Protein AF-A0A945UED1-F1 (afdb_monomer_lite)

Secondary structure (DSSP, 8-state):
-------GGGTTTTHHHHHHHHHHHHHHHHHHHHHHHHHHHHT--TTSPPP-SS-HHHHHHHHHHHHHHHHHHHHHHHHHTPPP-------------------------------

Sequence (115 aa):
MSDQDVDFSSIRGDWFFHMNYLINAVEQTQKLQNKLWRQVKAARDEKGAVPVAEDHLMEEFIEAVRMTHSFMDDLIMMREQRPAKASKKKASKKKASKKKASKKKASKKTAAKKK

Foldseek 3Di:
DDPPPPPCCVVPPDLVVVVVVLVVLLVVLVVVLVVLVVVQQVCADPVSDGDDDDDPSVVSNVVSVVVSVVSVVVVVVSVVVDDDPPDCPDPPDDDDDDDDDDDDDDDDDDDDDDD

Radius of gyration: 32.92 Å; chains: 1; bounding box: 70×67×81 Å

pLDDT: mean 71.83, std 23.8, range [31.28, 97.31]

Structure (mmCIF, N/CA/C/O backbone):
data_AF-A0A945UED1-F1
#
_entry.id   AF-A0A945UED1-F1
#
loop_
_atom_site.group_PDB
_atom_site.id
_atom_site.type_symbol
_atom_site.label_atom_id
_atom_site.label_alt_id
_atom_site.label_comp_id
_atom_site.label_asym_id
_atom_site.label_entity_id
_atom_site.label_seq_id
_atom_site.pdbx_PDB_ins_code
_atom_site.Cartn_x
_atom_site.Cartn_y
_atom_site.Cartn_z
_atom_site.occupancy
_atom_site.B_iso_or_equiv
_atom_site.auth_seq_id
_atom_site.auth_comp_id
_atom_site.auth_asym_id
_atom_site.auth_atom_id
_atom_site.pdbx_PDB_model_num
ATOM 1 N N . MET A 1 1 ? -2.681 -13.413 -41.754 1.00 36.03 1 MET A N 1
ATOM 2 C CA . MET A 1 1 ? -2.247 -12.118 -41.200 1.00 36.03 1 MET A CA 1
ATOM 3 C C . MET A 1 1 ? -0.846 -12.339 -40.677 1.00 36.03 1 MET A C 1
ATOM 5 O O . MET A 1 1 ? -0.661 -13.296 -39.944 1.00 36.03 1 MET A O 1
ATOM 9 N N . SER A 1 2 ? 0.146 -11.606 -41.177 1.00 46.50 2 SER A N 1
ATOM 10 C CA . SER A 1 2 ? 1.529 -11.740 -40.714 1.00 46.50 2 SER A CA 1
ATOM 11 C C . SER A 1 2 ? 1.610 -11.304 -39.255 1.00 46.50 2 SER A C 1
ATOM 13 O O . SER A 1 2 ? 1.165 -10.194 -38.960 1.00 46.50 2 SER A O 1
ATOM 15 N N . ASP A 1 3 ? 2.178 -12.153 -38.397 1.00 49.62 3 ASP A N 1
ATOM 16 C CA . ASP A 1 3 ? 2.622 -11.817 -37.041 1.00 49.62 3 ASP A CA 1
ATOM 17 C C . ASP A 1 3 ? 3.657 -10.691 -37.125 1.00 49.62 3 ASP A C 1
ATOM 19 O O . ASP A 1 3 ? 4.867 -10.905 -37.188 1.00 49.62 3 ASP A O 1
ATOM 23 N N . GLN A 1 4 ? 3.175 -9.457 -37.232 1.00 52.12 4 GLN A N 1
ATOM 24 C CA . GLN A 1 4 ? 3.990 -8.294 -36.958 1.00 52.12 4 GLN A CA 1
ATOM 25 C C . GLN A 1 4 ? 4.228 -8.328 -35.456 1.00 52.12 4 GLN A C 1
ATOM 27 O O . GLN A 1 4 ? 3.297 -8.103 -34.687 1.00 52.12 4 GLN A O 1
ATOM 32 N N . ASP A 1 5 ? 5.458 -8.640 -35.051 1.00 55.31 5 ASP A N 1
ATOM 33 C CA . ASP A 1 5 ? 5.948 -8.355 -33.707 1.00 55.31 5 ASP A CA 1
ATOM 34 C C . ASP A 1 5 ? 5.743 -6.856 -33.460 1.00 55.31 5 ASP A C 1
ATOM 36 O O . ASP A 1 5 ? 6.531 -6.007 -33.886 1.00 55.31 5 ASP A O 1
ATOM 40 N N . VAL A 1 6 ? 4.605 -6.518 -32.854 1.00 53.81 6 VAL A N 1
ATOM 41 C CA . VAL A 1 6 ? 4.264 -5.150 -32.491 1.00 53.81 6 VAL A CA 1
ATOM 42 C C . VAL A 1 6 ? 5.219 -4.758 -31.375 1.00 53.81 6 VAL A C 1
ATOM 44 O O . VAL A 1 6 ? 5.100 -5.218 -30.239 1.00 53.81 6 VAL A O 1
ATOM 47 N N . ASP A 1 7 ? 6.195 -3.916 -31.706 1.00 54.97 7 ASP A N 1
ATOM 48 C CA . ASP A 1 7 ? 7.124 -3.378 -30.724 1.00 54.97 7 ASP A CA 1
ATOM 49 C C . ASP A 1 7 ? 6.414 -2.344 -29.836 1.00 54.97 7 ASP A C 1
ATOM 51 O O . ASP A 1 7 ? 6.297 -1.156 -30.152 1.00 54.97 7 ASP A O 1
ATOM 55 N N . PHE A 1 8 ? 5.931 -2.817 -28.688 1.00 52.69 8 PHE A N 1
ATOM 56 C CA . PHE A 1 8 ? 5.303 -1.990 -27.661 1.00 52.69 8 PHE A CA 1
ATOM 57 C C . PHE A 1 8 ? 6.305 -1.154 -26.844 1.00 52.69 8 PHE A C 1
ATOM 59 O O . PHE A 1 8 ? 5.873 -0.474 -25.910 1.00 52.69 8 PHE A O 1
ATOM 66 N N . SER A 1 9 ? 7.607 -1.159 -27.170 1.00 55.69 9 SER A N 1
ATOM 67 C CA . SER A 1 9 ? 8.632 -0.362 -26.469 1.00 55.69 9 SER A CA 1
ATOM 68 C C . SER A 1 9 ? 8.332 1.142 -26.456 1.00 55.69 9 SER A C 1
ATOM 70 O O . SER A 1 9 ? 8.748 1.851 -25.541 1.00 55.69 9 SER A O 1
ATOM 72 N N . SER A 1 10 ? 7.570 1.619 -27.445 1.00 52.12 10 SER A N 1
ATOM 73 C CA . SER A 1 10 ? 7.157 3.018 -27.589 1.00 52.12 10 SER A CA 1
ATOM 74 C C . SER A 1 10 ? 5.892 3.394 -26.801 1.00 52.12 10 SER A C 1
ATOM 76 O O . SER A 1 10 ? 5.731 4.562 -26.455 1.00 52.12 10 SER A O 1
ATOM 78 N N . ILE A 1 11 ? 5.013 2.430 -26.492 1.00 53.38 11 ILE A N 1
ATOM 79 C CA . ILE A 1 11 ? 3.730 2.661 -25.793 1.00 53.38 11 ILE A CA 1
ATOM 80 C C . ILE A 1 11 ? 3.859 2.331 -24.298 1.00 53.38 11 ILE A C 1
ATOM 82 O O . ILE A 1 11 ? 3.302 3.026 -23.452 1.00 53.3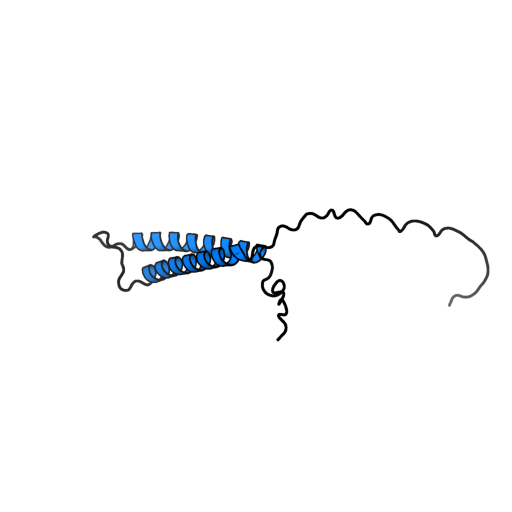8 11 ILE A O 1
ATOM 86 N N . ARG A 1 12 ? 4.652 1.311 -23.952 1.00 55.62 12 ARG A N 1
ATOM 87 C CA . ARG A 1 12 ? 4.991 0.940 -22.572 1.00 55.62 12 ARG A CA 1
ATOM 88 C C . ARG A 1 12 ? 6.291 1.632 -22.182 1.00 55.62 12 ARG A C 1
ATOM 90 O O . ARG A 1 12 ? 7.331 0.984 -22.103 1.00 55.62 12 ARG A O 1
ATOM 97 N N . GLY A 1 13 ? 6.254 2.958 -22.043 1.00 58.16 13 GLY A N 1
ATOM 98 C CA . GLY A 1 13 ? 7.447 3.769 -21.782 1.00 58.16 13 GLY A CA 1
ATOM 99 C C . GLY A 1 13 ? 8.347 3.133 -20.724 1.00 58.16 13 GLY A C 1
ATOM 100 O O . GLY A 1 13 ? 7.904 2.969 -19.605 1.00 58.16 13 GLY A O 1
ATOM 101 N N . ASP A 1 14 ? 9.559 2.731 -21.106 1.00 76.25 14 ASP A N 1
ATOM 102 C CA . ASP A 1 14 ? 10.602 2.094 -20.289 1.00 76.25 14 ASP A CA 1
ATOM 103 C C . ASP A 1 14 ? 10.120 1.197 -19.119 1.00 76.25 14 ASP A C 1
ATOM 105 O O . ASP A 1 14 ? 9.624 1.662 -18.092 1.00 76.25 14 ASP A O 1
ATOM 109 N N . TRP A 1 15 ? 10.370 -0.114 -19.205 1.00 83.62 15 TRP A N 1
ATOM 110 C CA . TRP A 1 15 ? 10.114 -1.063 -18.110 1.00 83.62 15 TRP A CA 1
ATOM 111 C C . TRP A 1 15 ? 10.623 -0.551 -16.752 1.00 83.62 15 TRP A C 1
ATOM 113 O O . TRP A 1 15 ? 9.943 -0.697 -15.736 1.00 83.62 15 TRP A O 1
ATOM 123 N N . PHE A 1 16 ? 11.790 0.105 -16.731 1.00 83.44 16 PHE A N 1
ATOM 124 C CA . PHE A 1 16 ? 12.345 0.678 -15.505 1.00 83.44 16 PHE A CA 1
ATOM 125 C C . PHE A 1 16 ? 11.519 1.853 -14.974 1.00 83.44 16 PHE A C 1
ATOM 127 O O . PHE A 1 16 ? 11.350 1.973 -13.762 1.00 83.44 16 PHE A O 1
ATOM 134 N N . PHE A 1 17 ? 10.975 2.698 -15.850 1.00 86.12 17 PHE A N 1
ATOM 135 C CA . PHE A 1 17 ? 10.064 3.771 -15.459 1.00 86.12 17 PHE A CA 1
ATOM 136 C C . PHE A 1 17 ? 8.793 3.209 -14.810 1.00 86.12 17 PHE A C 1
ATOM 138 O O . PHE A 1 17 ? 8.453 3.625 -13.703 1.00 86.12 17 PHE A O 1
ATOM 145 N N . HIS A 1 18 ? 8.148 2.217 -15.434 1.00 86.75 18 HIS A N 1
ATOM 146 C CA . HIS A 1 18 ? 6.945 1.587 -14.875 1.00 86.75 18 HIS A CA 1
ATOM 147 C C . HIS A 1 18 ? 7.219 0.893 -13.534 1.00 86.75 18 HIS A C 1
ATOM 149 O O . HIS A 1 18 ? 6.424 1.017 -12.607 1.00 86.75 18 HIS A O 1
ATOM 155 N N . MET A 1 19 ? 8.365 0.221 -13.386 1.00 89.75 19 MET A N 1
ATOM 156 C CA . MET A 1 19 ? 8.789 -0.347 -12.099 1.00 89.75 19 MET A CA 1
ATOM 157 C C . MET A 1 19 ? 8.986 0.705 -11.020 1.00 89.75 19 MET A C 1
ATOM 159 O O . MET A 1 19 ? 8.484 0.535 -9.912 1.00 89.75 19 MET A O 1
ATOM 163 N N . ASN A 1 20 ? 9.663 1.806 -11.333 1.00 90.38 20 ASN A N 1
ATOM 164 C CA . ASN A 1 20 ? 9.845 2.885 -10.367 1.00 90.38 20 ASN A CA 1
ATOM 165 C C . ASN A 1 20 ? 8.506 3.528 -9.981 1.00 90.38 20 ASN A C 1
ATOM 167 O O . ASN A 1 20 ? 8.292 3.837 -8.811 1.00 90.38 20 ASN A O 1
ATOM 171 N N . TYR A 1 21 ? 7.589 3.691 -10.939 1.00 91.31 21 TYR A N 1
ATOM 172 C CA . TYR A 1 21 ? 6.234 4.162 -10.666 1.00 91.31 21 TYR A CA 1
ATOM 173 C C . TYR A 1 21 ? 5.478 3.210 -9.730 1.00 91.31 21 TYR A C 1
ATOM 175 O O . TYR A 1 21 ? 4.988 3.656 -8.696 1.00 91.31 21 TYR A O 1
ATOM 183 N N . LEU A 1 22 ? 5.432 1.910 -10.043 1.00 92.44 22 LEU A N 1
ATOM 184 C CA . LEU A 1 22 ? 4.708 0.920 -9.240 1.00 92.44 22 LEU A CA 1
ATOM 185 C C . LEU A 1 22 ? 5.275 0.800 -7.823 1.00 92.44 22 LEU A C 1
ATOM 187 O O . LEU A 1 22 ? 4.510 0.759 -6.866 1.00 92.44 22 LEU A O 1
ATOM 191 N N . ILE A 1 23 ? 6.602 0.819 -7.661 1.00 93.38 23 ILE A N 1
ATOM 192 C CA . ILE A 1 23 ? 7.237 0.808 -6.333 1.00 93.38 23 ILE A CA 1
ATOM 193 C C . ILE A 1 23 ? 6.814 2.038 -5.522 1.00 93.38 23 ILE A C 1
ATOM 195 O O . ILE A 1 23 ? 6.418 1.904 -4.364 1.00 93.38 23 ILE A O 1
ATOM 199 N N . ASN A 1 24 ? 6.841 3.226 -6.132 1.00 95.44 24 ASN A N 1
ATOM 200 C CA . ASN A 1 24 ? 6.418 4.455 -5.462 1.00 95.44 24 ASN A CA 1
ATOM 201 C C . ASN A 1 24 ? 4.923 4.429 -5.109 1.00 95.44 24 ASN A C 1
ATOM 203 O O . ASN A 1 24 ? 4.549 4.864 -4.020 1.00 95.44 24 ASN A O 1
ATOM 207 N N . ALA A 1 25 ? 4.074 3.911 -6.000 1.00 94.94 25 ALA A N 1
ATOM 208 C CA . ALA A 1 25 ? 2.639 3.773 -5.765 1.00 94.94 25 ALA A CA 1
ATOM 209 C C . ALA A 1 25 ? 2.357 2.820 -4.592 1.00 94.94 25 ALA A C 1
ATOM 211 O O . ALA A 1 25 ? 1.625 3.178 -3.672 1.00 94.94 25 ALA A O 1
ATOM 212 N N . VAL A 1 26 ? 3.020 1.658 -4.558 1.00 96.75 26 VAL A N 1
ATOM 213 C CA . VAL A 1 26 ? 2.955 0.717 -3.429 1.00 96.75 26 VAL A CA 1
ATOM 214 C C . VAL A 1 26 ? 3.374 1.394 -2.127 1.00 96.75 26 VAL A C 1
ATOM 216 O O . VAL A 1 26 ? 2.670 1.282 -1.125 1.00 96.75 26 VAL A O 1
ATOM 219 N N . GLU A 1 27 ? 4.493 2.120 -2.122 1.00 96.75 27 GLU A N 1
ATOM 220 C CA . GLU A 1 27 ? 4.996 2.764 -0.908 1.00 96.75 27 GLU A CA 1
ATOM 221 C C . GLU A 1 27 ? 4.023 3.833 -0.378 1.00 96.75 27 GLU A C 1
ATOM 223 O O . GLU A 1 27 ? 3.786 3.935 0.830 1.00 96.75 27 GLU A O 1
ATOM 228 N N . GLN A 1 28 ? 3.424 4.624 -1.273 1.00 96.81 28 GLN A N 1
ATOM 229 C CA . GLN A 1 28 ? 2.428 5.630 -0.903 1.00 96.81 28 GLN A CA 1
ATOM 230 C C . GLN A 1 28 ? 1.158 4.985 -0.344 1.00 96.81 28 GLN A C 1
ATOM 232 O O . GLN A 1 28 ? 0.678 5.399 0.716 1.00 96.81 28 GLN A O 1
ATOM 237 N N . THR A 1 29 ? 0.654 3.935 -0.988 1.00 96.75 29 THR A N 1
ATOM 238 C CA . THR A 1 29 ? -0.563 3.258 -0.533 1.00 96.75 29 THR A CA 1
ATOM 239 C C . THR A 1 29 ? -0.334 2.499 0.772 1.00 96.75 29 THR A C 1
ATOM 241 O O . THR A 1 29 ? -1.194 2.531 1.646 1.00 96.75 29 THR A O 1
ATOM 244 N N . GLN A 1 30 ? 0.849 1.924 1.006 1.00 96.38 30 GLN A N 1
ATOM 245 C CA . GLN A 1 30 ? 1.203 1.338 2.306 1.00 96.38 30 GLN A CA 1
ATOM 246 C C . GLN A 1 30 ? 1.243 2.382 3.431 1.00 96.38 30 GLN A C 1
ATOM 248 O O . GLN A 1 30 ? 0.802 2.117 4.554 1.00 96.38 30 GLN A O 1
ATOM 253 N N . LYS A 1 31 ? 1.751 3.593 3.163 1.00 97.31 31 LYS A N 1
ATOM 254 C CA . LYS A 1 31 ? 1.698 4.699 4.137 1.00 97.31 31 LYS A CA 1
ATOM 255 C C . LYS A 1 31 ? 0.251 5.087 4.446 1.00 97.31 31 LYS A C 1
ATOM 257 O O . LYS A 1 31 ? -0.082 5.275 5.618 1.00 97.31 31 LYS A O 1
ATOM 262 N N . LEU A 1 32 ? -0.605 5.151 3.424 1.00 96.38 32 LEU A N 1
ATOM 263 C CA . LEU A 1 32 ? -2.033 5.421 3.582 1.00 96.38 32 LEU A CA 1
ATOM 264 C C . LEU A 1 32 ? -2.737 4.325 4.396 1.00 96.38 32 LEU A C 1
ATOM 266 O O . LEU A 1 32 ? -3.390 4.646 5.383 1.00 96.38 32 LEU A O 1
ATOM 270 N N . GLN A 1 33 ? -2.534 3.046 4.068 1.00 96.56 33 GLN A N 1
ATOM 271 C CA . GLN A 1 33 ? -3.080 1.912 4.825 1.00 96.56 33 GLN A CA 1
ATOM 272 C C . GLN A 1 33 ? -2.712 1.982 6.304 1.00 96.56 33 GLN A C 1
ATOM 274 O O . GLN A 1 33 ? -3.569 1.840 7.170 1.00 96.56 33 GLN A O 1
ATOM 279 N N . ASN A 1 34 ? -1.437 2.238 6.608 1.00 97.19 34 ASN A N 1
ATOM 280 C CA . ASN A 1 34 ? -0.974 2.352 7.987 1.00 97.19 34 ASN A CA 1
ATOM 281 C C . ASN A 1 34 ? -1.624 3.529 8.721 1.00 97.19 34 ASN A C 1
ATOM 283 O O . ASN A 1 34 ? -1.917 3.424 9.913 1.00 97.19 34 ASN A O 1
ATOM 287 N N . LYS A 1 35 ? -1.841 4.652 8.028 1.00 97.25 35 LYS A N 1
ATOM 288 C CA . LYS A 1 35 ? -2.549 5.811 8.577 1.00 97.25 35 LYS A CA 1
ATOM 289 C C . LYS A 1 35 ? -4.011 5.466 8.873 1.00 97.25 35 LYS A C 1
ATOM 291 O O . LYS A 1 35 ? -4.439 5.660 10.008 1.00 97.25 35 LYS A O 1
ATOM 296 N N . LEU A 1 36 ? -4.730 4.916 7.896 1.00 95.31 36 LEU A N 1
ATOM 297 C CA . LEU A 1 36 ? -6.136 4.533 8.029 1.00 95.31 36 LEU A CA 1
ATOM 298 C C . LEU A 1 36 ? -6.312 3.490 9.132 1.00 95.31 36 LEU A C 1
ATOM 300 O O . LEU A 1 36 ? -7.113 3.680 10.037 1.00 95.31 36 LEU A O 1
ATOM 304 N N . TRP A 1 37 ? -5.465 2.460 9.178 1.00 94.81 37 TRP A N 1
ATOM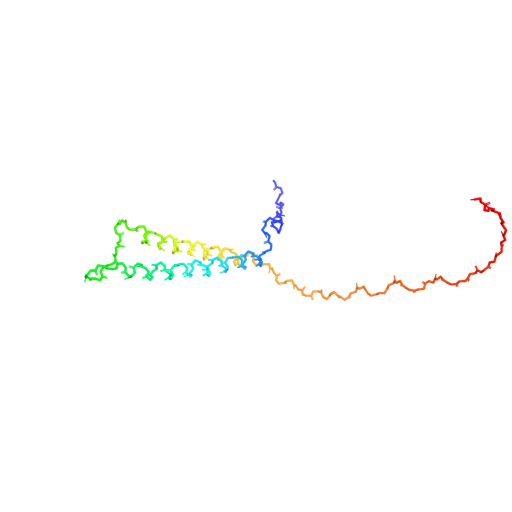 305 C CA . TRP A 1 37 ? -5.534 1.441 10.225 1.00 94.81 37 TRP A CA 1
ATOM 306 C C . TRP A 1 37 ? -5.347 2.006 11.639 1.00 94.81 37 TRP A C 1
ATOM 308 O O . TRP A 1 37 ? -5.966 1.541 12.597 1.00 94.81 37 TRP A O 1
ATOM 318 N N . ARG A 1 38 ? -4.498 3.027 11.810 1.00 95.62 38 ARG A N 1
ATOM 319 C CA . ARG A 1 38 ? -4.368 3.714 13.106 1.00 95.62 38 ARG A CA 1
ATOM 320 C C . ARG A 1 38 ? -5.658 4.433 13.490 1.00 95.62 38 ARG A C 1
ATOM 322 O O . ARG A 1 38 ? -6.034 4.361 14.655 1.00 95.62 38 ARG A O 1
ATOM 329 N N . GLN A 1 39 ? -6.322 5.080 12.536 1.00 93.50 39 GLN A N 1
ATOM 330 C CA . GLN A 1 39 ? -7.599 5.759 12.762 1.00 93.50 39 GLN A CA 1
ATOM 331 C C . GLN A 1 39 ? -8.711 4.749 13.073 1.00 93.50 39 GLN A C 1
ATOM 333 O O . GLN A 1 39 ? -9.397 4.902 14.076 1.00 93.50 39 GLN A O 1
ATOM 338 N N . VAL A 1 40 ? -8.800 3.660 12.305 1.00 92.00 40 VAL A N 1
ATOM 339 C CA . VAL A 1 40 ? -9.739 2.547 12.519 1.00 92.00 40 VAL A CA 1
ATOM 340 C C . VAL A 1 40 ? -9.607 1.980 13.938 1.00 92.00 40 VAL A C 1
ATOM 342 O O . VAL A 1 40 ? -10.593 1.738 14.629 1.00 92.00 40 VAL A O 1
ATOM 345 N N . LYS A 1 41 ? -8.373 1.810 14.430 1.00 92.38 41 LYS A N 1
ATOM 346 C CA . LYS A 1 41 ? -8.133 1.370 15.813 1.00 92.38 41 LYS A CA 1
ATOM 347 C C . LYS A 1 41 ? -8.449 2.430 16.866 1.00 92.38 41 LYS A C 1
ATOM 349 O O . LYS A 1 41 ? -8.744 2.057 17.995 1.00 92.38 41 LYS A O 1
ATOM 354 N N . ALA A 1 42 ? -8.325 3.711 16.537 1.00 91.38 42 ALA A N 1
ATOM 355 C CA . ALA A 1 42 ? -8.671 4.794 17.451 1.00 91.38 42 ALA A CA 1
ATOM 356 C C . ALA A 1 42 ? -10.193 4.952 17.593 1.00 91.38 42 ALA A C 1
ATOM 358 O O . ALA A 1 42 ? -10.657 5.336 18.657 1.00 91.38 42 ALA A O 1
ATOM 359 N N . ALA A 1 43 ? -10.954 4.595 16.557 1.00 88.88 43 ALA A N 1
ATOM 360 C CA . ALA A 1 43 ? -12.414 4.626 16.536 1.00 88.88 43 ALA A CA 1
ATOM 361 C C . ALA A 1 43 ? -13.081 3.408 17.209 1.00 88.88 43 ALA A C 1
ATOM 363 O O . ALA A 1 43 ? -14.274 3.181 17.024 1.00 88.88 43 ALA A O 1
ATOM 364 N N . ARG A 1 44 ? -12.326 2.591 17.955 1.00 89.00 44 ARG A N 1
ATOM 365 C CA . ARG A 1 44 ? -12.874 1.419 18.652 1.00 89.00 44 A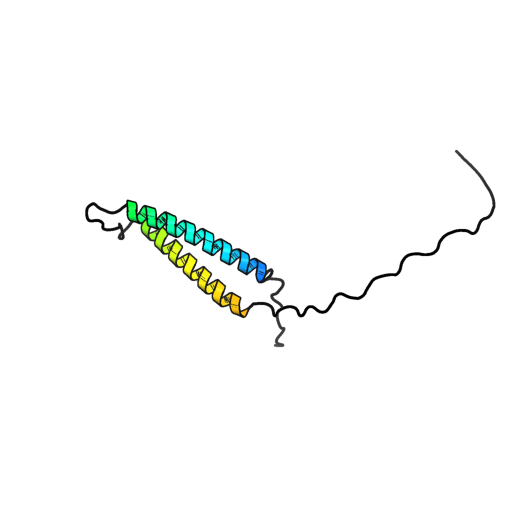RG A CA 1
ATOM 366 C C . ARG A 1 44 ? -13.924 1.825 19.683 1.00 89.00 44 ARG A C 1
ATOM 368 O O . ARG A 1 44 ? -13.776 2.849 20.347 1.00 89.00 44 ARG A O 1
ATOM 375 N N . ASP A 1 45 ? -14.938 0.983 19.842 1.00 87.00 45 ASP A N 1
ATOM 376 C CA . ASP A 1 45 ? -15.939 1.146 20.891 1.00 87.00 45 ASP A CA 1
ATOM 377 C C . ASP A 1 45 ? -15.370 0.818 22.287 1.00 87.00 45 ASP A C 1
ATOM 379 O O . ASP A 1 45 ? -14.241 0.338 22.438 1.00 87.00 45 ASP A O 1
ATOM 383 N N . GLU A 1 46 ? -16.167 1.050 23.333 1.00 86.31 46 GLU A N 1
ATOM 384 C CA . GLU A 1 46 ? -15.790 0.754 24.726 1.00 86.31 46 GLU A CA 1
ATOM 385 C C . GLU A 1 46 ? -15.466 -0.732 24.965 1.00 86.31 46 GLU A C 1
ATOM 387 O O . GLU A 1 46 ? -14.768 -1.077 25.919 1.00 86.31 46 GLU A O 1
ATOM 392 N N . LYS A 1 47 ? -15.945 -1.622 24.088 1.00 88.44 47 LYS A N 1
ATOM 393 C CA . LYS A 1 47 ? -15.687 -3.067 24.123 1.00 88.44 47 LYS A CA 1
ATOM 394 C C . LYS A 1 47 ? -14.452 -3.456 23.300 1.00 88.44 47 LYS A C 1
ATOM 396 O O . LYS A 1 47 ? -14.086 -4.630 23.264 1.00 88.44 47 LYS A O 1
ATOM 401 N N . GLY A 1 48 ? -13.788 -2.491 22.663 1.00 86.62 48 GLY A N 1
ATOM 402 C CA . GLY A 1 48 ? -12.606 -2.682 21.831 1.00 86.62 48 GLY A CA 1
ATOM 403 C C . GLY A 1 48 ? -12.899 -3.176 20.411 1.00 86.62 48 GLY A C 1
ATOM 404 O O . GLY A 1 48 ? -11.947 -3.473 19.678 1.00 86.62 48 GLY A O 1
ATOM 405 N N . ALA A 1 49 ? -14.170 -3.266 20.015 1.00 86.56 49 ALA A N 1
ATOM 406 C CA . ALA A 1 49 ? -14.578 -3.619 18.668 1.00 86.56 49 ALA A CA 1
ATOM 407 C C . ALA A 1 49 ? -14.359 -2.436 17.724 1.00 86.56 49 ALA A C 1
ATOM 409 O O . ALA A 1 49 ? -14.566 -1.273 18.061 1.00 86.56 49 ALA A O 1
ATOM 410 N N . VAL A 1 50 ? -13.894 -2.751 16.524 1.00 85.94 50 VAL A N 1
ATOM 411 C CA . VAL A 1 50 ? -13.680 -1.767 15.467 1.00 85.94 50 VAL A CA 1
ATOM 412 C C . VAL A 1 50 ? -15.007 -1.552 14.727 1.00 85.94 50 VAL A C 1
ATOM 414 O O . VAL A 1 50 ? -15.705 -2.539 14.497 1.00 85.94 50 VAL A O 1
ATOM 417 N N . PRO A 1 51 ? -15.367 -0.322 14.328 1.00 80.31 51 PRO A N 1
ATOM 418 C CA . PRO A 1 51 ? -16.554 -0.089 13.509 1.00 80.31 51 PRO A CA 1
ATOM 419 C C . PRO A 1 51 ? -16.387 -0.734 12.120 1.00 80.31 51 PRO A C 1
ATOM 421 O O . PRO A 1 51 ? -15.429 -0.446 11.407 1.00 80.31 51 PRO A O 1
ATOM 424 N N . VAL A 1 52 ? -17.293 -1.655 11.756 1.00 77.44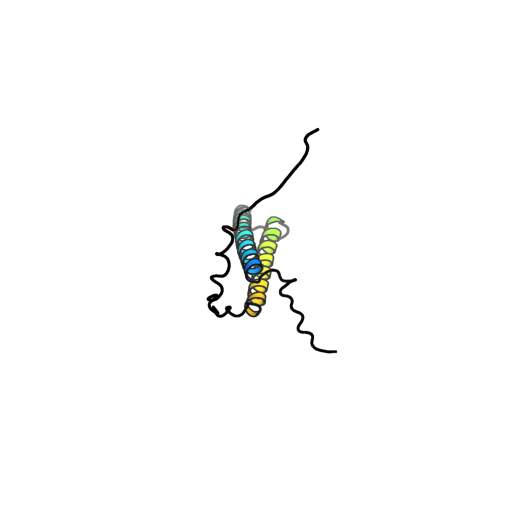 52 VAL A N 1
ATOM 425 C CA . VAL A 1 52 ? -17.236 -2.421 10.484 1.00 77.44 52 VAL A CA 1
ATOM 426 C C . VAL A 1 52 ? -18.458 -2.195 9.589 1.00 77.44 52 VAL A C 1
ATOM 428 O O . VAL A 1 52 ? -18.352 -2.360 8.381 1.00 77.44 52 VAL A O 1
ATOM 431 N N . ALA A 1 53 ? -19.621 -1.862 10.155 1.00 68.31 53 ALA A N 1
ATOM 432 C CA . ALA A 1 53 ? -20.889 -2.021 9.443 1.00 68.31 53 ALA A CA 1
ATOM 433 C C . ALA A 1 53 ? -21.197 -0.911 8.421 1.00 68.31 53 ALA A C 1
ATOM 435 O O . ALA A 1 53 ? -21.753 -1.229 7.379 1.00 68.31 53 ALA A O 1
ATOM 436 N N . GLU A 1 54 ? -20.842 0.352 8.690 1.00 63.97 54 GLU A N 1
ATOM 437 C CA . GLU A 1 54 ? -21.209 1.507 7.838 1.00 63.97 54 GLU A CA 1
ATOM 438 C C . GLU A 1 54 ? -20.204 2.672 7.968 1.00 63.97 54 GLU A C 1
ATOM 440 O O . GLU A 1 54 ? -20.550 3.839 7.797 1.00 63.97 54 GLU A O 1
ATOM 445 N N . ASP A 1 55 ? -18.955 2.379 8.342 1.00 73.38 55 ASP A N 1
ATOM 446 C CA . ASP A 1 55 ? -17.939 3.417 8.524 1.00 73.38 55 ASP A CA 1
ATOM 447 C C . ASP A 1 55 ? -17.093 3.565 7.256 1.00 73.38 55 ASP A C 1
ATOM 449 O O . ASP A 1 55 ? -16.343 2.652 6.887 1.00 73.38 55 ASP A O 1
ATOM 453 N N . HIS A 1 56 ? -17.172 4.742 6.629 1.00 86.81 56 HIS A N 1
ATOM 454 C CA . HIS A 1 56 ? -16.335 5.130 5.491 1.00 86.81 56 HIS A CA 1
ATOM 455 C C . HIS A 1 56 ? -14.846 4.893 5.767 1.00 86.81 56 HIS A C 1
ATOM 457 O O . HIS A 1 56 ? -14.092 4.550 4.862 1.00 86.81 56 HIS A O 1
ATOM 463 N N . LEU A 1 57 ? -14.413 4.995 7.026 1.00 90.50 57 LEU A N 1
ATOM 464 C CA . LEU A 1 57 ? -13.023 4.771 7.400 1.00 90.50 57 LEU A CA 1
ATOM 465 C C . LEU A 1 57 ? -12.563 3.316 7.200 1.00 90.50 57 LEU A C 1
ATOM 467 O O . LEU A 1 57 ? -11.419 3.070 6.802 1.00 90.50 57 LEU A O 1
ATOM 471 N N . MET A 1 58 ? -13.433 2.342 7.484 1.00 90.88 58 MET A N 1
ATOM 472 C CA . MET A 1 58 ? -13.131 0.929 7.246 1.00 90.88 58 MET A CA 1
ATOM 473 C C . MET A 1 58 ? -13.166 0.616 5.748 1.00 90.88 58 MET A C 1
ATOM 475 O O . MET A 1 58 ? -1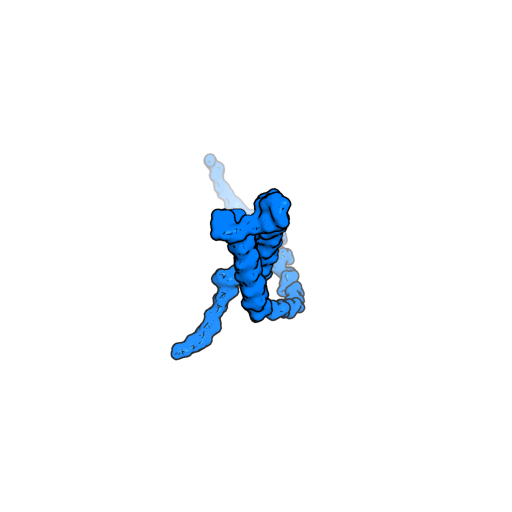2.302 -0.114 5.261 1.00 90.88 58 MET A O 1
ATOM 479 N N . GLU A 1 59 ? -14.117 1.192 5.011 1.00 92.19 59 GLU A N 1
ATOM 480 C CA . GLU A 1 59 ? -14.197 1.050 3.553 1.00 92.19 59 GLU A CA 1
ATOM 481 C C . GLU A 1 59 ? -12.941 1.597 2.866 1.00 92.19 59 GLU A C 1
ATOM 483 O O . GLU A 1 59 ? -12.295 0.867 2.116 1.00 92.19 59 GLU A O 1
ATOM 488 N N . GLU A 1 60 ? -12.512 2.816 3.207 1.00 92.62 60 GLU A N 1
ATOM 489 C CA . GLU A 1 60 ? -11.276 3.419 2.694 1.00 92.62 60 GLU A CA 1
ATOM 490 C C . GLU A 1 60 ? -10.045 2.554 3.007 1.00 92.62 60 GLU A C 1
ATOM 492 O O . GLU A 1 60 ? -9.151 2.385 2.170 1.00 92.62 60 GLU A O 1
ATOM 497 N N . PHE A 1 61 ? -9.981 1.967 4.209 1.00 94.38 61 PHE A N 1
ATOM 498 C CA . PHE A 1 61 ? -8.901 1.047 4.562 1.00 94.38 61 PHE A CA 1
ATOM 499 C C . PHE A 1 61 ? -8.920 -0.209 3.680 1.00 94.38 61 PHE A C 1
ATOM 501 O O . PHE A 1 61 ? -7.877 -0.602 3.148 1.00 94.38 61 PHE A O 1
ATOM 508 N N . ILE A 1 62 ? -10.092 -0.821 3.487 1.00 94.19 62 ILE A N 1
ATOM 509 C CA . ILE A 1 62 ? -10.269 -2.000 2.628 1.00 94.19 62 ILE A CA 1
ATOM 510 C C . ILE A 1 62 ? -9.889 -1.675 1.180 1.00 94.19 62 ILE A C 1
ATOM 512 O O . ILE A 1 62 ? -9.199 -2.467 0.533 1.00 94.19 62 ILE A O 1
ATOM 516 N N . GLU A 1 63 ? -10.286 -0.516 0.665 1.00 95.00 63 GLU A N 1
ATOM 517 C CA . GLU A 1 63 ? -9.924 -0.061 -0.677 1.00 95.00 63 GLU A CA 1
ATOM 518 C C . GLU A 1 63 ? -8.418 0.140 -0.825 1.00 95.00 63 GLU A C 1
ATOM 520 O O . GLU A 1 63 ? -7.829 -0.343 -1.794 1.00 95.00 63 GLU A O 1
ATOM 525 N N . ALA A 1 64 ? -7.759 0.757 0.157 1.00 96.38 64 ALA A N 1
ATOM 526 C CA . ALA A 1 64 ? -6.308 0.908 0.143 1.00 96.38 64 ALA A CA 1
ATOM 527 C C . ALA A 1 64 ? -5.592 -0.459 0.135 1.00 96.38 64 ALA A C 1
ATOM 529 O O . ALA A 1 64 ? -4.568 -0.623 -0.541 1.00 96.38 64 ALA A O 1
ATOM 530 N N . VAL A 1 65 ? -6.127 -1.460 0.848 1.00 97.00 65 VAL A N 1
ATOM 531 C CA . VAL A 1 65 ? -5.637 -2.853 0.817 1.00 97.00 65 VAL A CA 1
ATOM 532 C C . VAL A 1 65 ? -5.824 -3.477 -0.566 1.00 97.00 65 VAL A C 1
ATOM 534 O O . VAL A 1 65 ? -4.862 -4.006 -1.128 1.00 97.00 65 VAL A O 1
ATOM 537 N N . ARG A 1 66 ? -7.016 -3.354 -1.160 1.00 97.06 66 ARG A N 1
ATOM 538 C CA . ARG A 1 66 ? -7.315 -3.859 -2.512 1.00 97.06 66 ARG A CA 1
ATOM 539 C C . ARG A 1 66 ? -6.447 -3.206 -3.585 1.00 97.06 66 ARG A C 1
ATOM 541 O O . ARG A 1 66 ? -5.935 -3.892 -4.461 1.00 97.06 66 ARG A O 1
ATOM 548 N N . MET A 1 67 ? -6.221 -1.900 -3.489 1.00 95.56 67 MET A N 1
ATOM 549 C CA . MET A 1 67 ? -5.362 -1.167 -4.416 1.00 95.56 67 MET A CA 1
ATOM 550 C C . MET A 1 67 ? -3.916 -1.661 -4.347 1.00 95.56 67 MET A C 1
ATOM 552 O O . MET A 1 67 ? -3.280 -1.874 -5.374 1.00 95.56 67 MET A O 1
ATOM 556 N N . THR A 1 68 ? -3.404 -1.915 -3.141 1.00 96.19 68 THR A N 1
ATOM 557 C CA . THR A 1 68 ? -2.055 -2.480 -3.002 1.00 96.19 68 THR A CA 1
ATOM 558 C C . THR A 1 68 ? -1.975 -3.894 -3.555 1.00 96.19 68 THR A C 1
ATOM 560 O O . THR A 1 68 ? -0.969 -4.213 -4.176 1.00 96.19 68 THR A O 1
ATOM 563 N N . HIS A 1 69 ? -3.017 -4.718 -3.400 1.00 95.00 69 HIS A N 1
ATOM 564 C CA . HIS A 1 69 ? -3.079 -6.021 -4.069 1.00 95.00 69 HIS A CA 1
ATOM 565 C C . HIS A 1 69 ? -2.981 -5.876 -5.593 1.00 95.00 69 HIS A C 1
ATOM 567 O O . HIS A 1 69 ? -2.141 -6.529 -6.202 1.00 95.00 69 HIS A O 1
ATOM 573 N N . SER A 1 70 ? -3.754 -4.963 -6.194 1.00 94.88 70 SER A N 1
ATOM 574 C CA . SER A 1 70 ? -3.685 -4.689 -7.637 1.00 94.88 70 SER A CA 1
ATOM 575 C C . SER A 1 70 ? -2.270 -4.311 -8.085 1.00 94.88 70 SER A C 1
ATOM 577 O O . SER A 1 70 ? -1.790 -4.815 -9.094 1.00 94.88 70 SER A O 1
ATOM 579 N N . PHE A 1 71 ? -1.557 -3.482 -7.316 1.00 94.44 71 PHE A N 1
ATOM 580 C CA . PHE A 1 71 ? -0.170 -3.145 -7.647 1.00 94.44 71 PHE A CA 1
ATOM 581 C C . PHE A 1 71 ? 0.786 -4.338 -7.528 1.00 94.44 71 PHE A C 1
ATOM 583 O O . PHE A 1 71 ? 1.770 -4.404 -8.262 1.00 94.44 71 PHE A O 1
ATOM 590 N N . MET A 1 72 ? 0.529 -5.285 -6.622 1.00 94.44 72 MET A N 1
ATOM 591 C CA . MET A 1 72 ? 1.316 -6.521 -6.551 1.00 94.44 72 MET A CA 1
ATOM 592 C C . MET A 1 72 ? 1.080 -7.398 -7.782 1.00 94.44 72 MET A C 1
ATOM 594 O O . MET A 1 72 ? 2.046 -7.942 -8.320 1.00 94.44 72 MET A O 1
ATOM 598 N N . ASP A 1 73 ? -0.160 -7.479 -8.268 1.00 93.81 73 ASP A N 1
ATOM 599 C CA . ASP A 1 73 ? -0.482 -8.170 -9.520 1.00 93.81 73 ASP A CA 1
ATOM 600 C C . ASP A 1 73 ? 0.232 -7.510 -10.713 1.00 93.81 73 ASP A C 1
ATOM 602 O O . ASP A 1 73 ? 0.858 -8.202 -11.522 1.00 93.81 73 ASP A O 1
ATOM 606 N N . ASP A 1 74 ? 0.252 -6.174 -10.772 1.00 89.75 74 ASP A N 1
ATOM 607 C CA . ASP A 1 74 ? 0.992 -5.426 -11.796 1.00 89.75 74 ASP A CA 1
ATOM 608 C C . ASP A 1 74 ? 2.503 -5.703 -11.729 1.00 89.75 74 ASP A C 1
ATOM 610 O O . ASP A 1 74 ? 3.158 -5.907 -12.754 1.00 89.75 74 ASP A O 1
ATOM 614 N N . LEU A 1 75 ? 3.083 -5.768 -10.525 1.00 89.94 75 LEU A N 1
ATOM 615 C CA . LEU A 1 75 ? 4.494 -6.123 -10.337 1.00 89.94 75 LEU A CA 1
ATOM 616 C C . LEU A 1 75 ? 4.799 -7.542 -10.836 1.00 89.94 75 LEU A C 1
ATOM 618 O O . LEU A 1 75 ? 5.848 -7.766 -11.452 1.00 89.94 75 LEU A O 1
ATOM 622 N N . ILE A 1 76 ? 3.893 -8.496 -10.601 1.00 89.81 76 ILE A N 1
ATOM 623 C CA . ILE A 1 76 ? 4.012 -9.868 -11.110 1.00 89.81 76 ILE A CA 1
ATOM 624 C C . ILE A 1 76 ? 3.951 -9.864 -12.639 1.00 89.81 76 ILE A C 1
ATOM 626 O O . ILE A 1 76 ? 4.839 -10.433 -13.274 1.00 89.81 76 ILE A O 1
ATOM 630 N N . MET A 1 77 ? 2.977 -9.172 -13.233 1.00 86.06 77 MET A N 1
ATOM 631 C CA . MET A 1 77 ? 2.832 -9.076 -14.689 1.00 86.06 77 MET A CA 1
ATOM 632 C C . MET A 1 77 ? 4.074 -8.461 -15.343 1.00 86.06 77 MET A C 1
ATOM 634 O O . MET A 1 77 ? 4.563 -8.916 -16.380 1.00 86.06 77 MET A O 1
ATOM 638 N N . MET A 1 78 ? 4.632 -7.427 -14.726 1.00 83.94 78 MET A N 1
ATOM 639 C CA . MET A 1 78 ? 5.799 -6.744 -15.260 1.00 83.94 78 MET A CA 1
ATOM 640 C C . MET A 1 78 ? 7.092 -7.546 -15.110 1.00 83.94 78 MET A C 1
ATOM 642 O O . MET A 1 78 ? 8.033 -7.314 -15.871 1.00 83.94 78 MET A O 1
ATOM 646 N N . ARG A 1 79 ? 7.169 -8.511 -14.185 1.00 81.88 79 ARG A N 1
ATOM 647 C CA . ARG A 1 79 ? 8.333 -9.403 -14.047 1.00 81.88 79 ARG A CA 1
ATOM 648 C C . ARG A 1 79 ? 8.680 -10.092 -15.367 1.00 81.88 79 ARG A C 1
ATOM 650 O O . ARG A 1 79 ? 9.861 -10.212 -15.696 1.00 81.88 79 ARG A O 1
ATOM 657 N N . GLU A 1 80 ? 7.667 -10.524 -16.109 1.00 79.06 80 GLU A N 1
ATOM 658 C CA . GLU A 1 80 ? 7.814 -11.246 -17.378 1.00 79.06 80 GLU A CA 1
ATOM 659 C C . GLU A 1 80 ? 8.255 -10.332 -18.527 1.00 79.06 80 GLU A C 1
ATOM 661 O O . GLU A 1 80 ? 8.896 -10.775 -19.475 1.00 79.06 80 GLU A O 1
ATOM 666 N N . GLN A 1 81 ? 7.985 -9.033 -18.409 1.00 80.00 81 GLN A N 1
ATOM 667 C CA . GLN A 1 81 ? 8.279 -8.025 -19.430 1.00 80.00 81 GLN A CA 1
ATOM 668 C C . GLN A 1 81 ? 9.666 -7.391 -19.266 1.00 80.00 81 GLN A C 1
ATOM 670 O O . GLN A 1 81 ? 9.998 -6.426 -19.957 1.00 80.00 81 GLN A O 1
ATOM 675 N N . ARG A 1 82 ? 10.482 -7.895 -18.331 1.00 80.56 82 ARG A N 1
ATOM 676 C CA . ARG A 1 82 ? 11.804 -7.333 -18.057 1.00 80.56 82 ARG A CA 1
ATOM 677 C C . ARG A 1 82 ? 12.689 -7.448 -19.303 1.00 80.56 82 ARG A C 1
ATOM 679 O O . ARG A 1 82 ? 12.955 -8.566 -19.747 1.00 80.56 82 ARG A O 1
ATOM 686 N N . PRO A 1 83 ? 13.233 -6.334 -19.828 1.00 80.25 83 PRO A N 1
ATOM 687 C CA . PRO A 1 83 ? 14.103 -6.392 -20.990 1.00 80.25 83 PRO A CA 1
ATOM 688 C C . PRO A 1 83 ? 15.346 -7.226 -20.668 1.00 80.25 83 PRO A C 1
ATOM 690 O O . PRO A 1 83 ? 15.940 -7.107 -19.586 1.00 80.25 83 PRO A O 1
ATOM 693 N N . ALA A 1 84 ? 15.753 -8.075 -21.615 1.00 74.75 84 ALA A N 1
ATOM 694 C CA . ALA A 1 84 ? 16.999 -8.821 -21.510 1.00 74.75 84 ALA A CA 1
ATOM 695 C C . ALA A 1 84 ? 18.142 -7.837 -21.225 1.00 74.75 84 ALA A C 1
ATOM 697 O O . ALA A 1 84 ? 18.217 -6.770 -21.838 1.00 74.75 84 ALA A O 1
ATOM 698 N N . LYS A 1 85 ? 19.026 -8.173 -20.272 1.00 62.00 85 LYS A N 1
ATOM 699 C CA . LYS A 1 85 ? 20.186 -7.330 -19.949 1.00 62.00 85 LYS A CA 1
ATOM 700 C C . LYS A 1 85 ? 20.905 -7.017 -21.255 1.00 62.00 85 LYS A C 1
ATOM 702 O O . LYS A 1 85 ? 21.451 -7.931 -21.871 1.00 62.00 85 LYS A O 1
ATOM 707 N N . ALA A 1 86 ? 20.906 -5.749 -21.667 1.00 54.59 86 ALA A N 1
ATOM 708 C CA . ALA A 1 86 ? 21.668 -5.323 -22.826 1.00 54.59 86 ALA A CA 1
ATOM 709 C C . ALA A 1 86 ? 23.111 -5.783 -22.605 1.00 54.59 86 ALA A C 1
ATOM 711 O O . ALA A 1 86 ? 23.795 -5.307 -21.692 1.00 54.59 86 ALA A O 1
ATOM 712 N N . SER A 1 87 ? 23.557 -6.773 -23.385 1.00 45.94 87 SER A N 1
ATOM 713 C CA . SER A 1 87 ? 24.957 -7.169 -23.379 1.00 45.94 87 SER A CA 1
ATOM 714 C C . SER A 1 87 ? 25.746 -5.888 -23.626 1.00 45.94 87 SER A C 1
ATOM 716 O O . SER A 1 87 ? 25.465 -5.171 -24.590 1.00 45.94 87 SER A O 1
ATOM 718 N N . LYS A 1 88 ? 26.670 -5.539 -22.725 1.00 49.16 88 LYS A N 1
ATOM 719 C CA . LYS A 1 88 ? 27.571 -4.400 -22.911 1.00 49.16 88 LYS A CA 1
ATOM 720 C C . LYS A 1 88 ? 28.455 -4.685 -24.130 1.00 49.16 88 LYS A C 1
ATOM 722 O O . LYS A 1 88 ? 29.613 -5.072 -23.990 1.00 49.16 88 LYS A O 1
ATOM 727 N N . LYS A 1 89 ? 27.934 -4.496 -25.344 1.00 40.94 89 LYS A N 1
ATOM 728 C CA . LYS A 1 89 ? 28.755 -4.369 -26.542 1.00 40.94 89 LYS A CA 1
ATOM 729 C C . LYS A 1 89 ? 29.466 -3.032 -26.404 1.00 40.94 89 LYS A C 1
ATOM 731 O O . LYS A 1 89 ? 28.856 -1.972 -26.506 1.00 40.94 89 LYS A O 1
ATOM 736 N N . LYS A 1 90 ? 30.756 -3.119 -26.069 1.00 40.56 90 LYS A N 1
ATOM 737 C CA . LYS A 1 90 ? 31.714 -2.014 -25.981 1.00 40.56 90 LYS A CA 1
ATOM 738 C C . LYS A 1 90 ? 31.428 -0.970 -27.066 1.00 40.56 90 LYS A C 1
ATOM 740 O O . LYS A 1 90 ? 31.677 -1.220 -28.244 1.00 40.56 90 LYS A O 1
ATOM 745 N N . ALA A 1 91 ? 30.998 0.223 -26.666 1.00 45.91 91 ALA A N 1
ATOM 746 C CA . ALA A 1 91 ? 31.111 1.412 -27.498 1.00 45.91 91 ALA A CA 1
ATOM 747 C C . ALA A 1 91 ? 32.595 1.819 -27.557 1.00 45.91 91 ALA A C 1
ATOM 749 O O . ALA A 1 91 ? 33.041 2.760 -26.913 1.00 45.91 91 ALA A O 1
ATOM 750 N N . SER A 1 92 ? 33.390 1.053 -28.304 1.00 48.78 92 SER A N 1
ATOM 751 C CA . SER A 1 92 ? 34.782 1.363 -28.621 1.00 48.78 92 SER A CA 1
ATOM 752 C C . SER A 1 92 ? 34.969 1.400 -30.137 1.00 48.78 92 SER A C 1
ATOM 754 O O . SER A 1 92 ? 35.584 0.498 -30.694 1.00 48.78 92 SER A O 1
ATOM 756 N N . LYS A 1 93 ? 34.427 2.424 -30.816 1.00 44.53 93 LYS A N 1
ATOM 757 C CA . LYS A 1 93 ? 35.003 2.997 -32.055 1.00 44.53 93 LYS A CA 1
ATOM 758 C C . LYS A 1 93 ? 34.179 4.177 -32.588 1.00 44.53 93 LYS A C 1
ATOM 760 O O . LYS A 1 93 ? 33.250 3.999 -33.363 1.00 44.53 93 LYS A O 1
ATOM 765 N N . LYS A 1 94 ? 34.599 5.396 -32.247 1.00 39.50 94 LYS A N 1
ATOM 766 C CA . LYS A 1 94 ? 34.921 6.447 -33.233 1.00 39.50 94 LYS A CA 1
ATOM 767 C C . LYS A 1 94 ? 35.572 7.622 -32.506 1.00 39.50 94 LYS A C 1
ATOM 769 O O . LYS A 1 94 ? 34.920 8.558 -32.062 1.00 39.50 94 LYS A O 1
ATOM 774 N N . LYS A 1 95 ? 36.897 7.552 -32.380 1.00 39.34 95 LYS A N 1
ATOM 775 C CA . LYS A 1 95 ? 37.743 8.723 -32.151 1.00 39.34 95 LYS A CA 1
ATOM 776 C C . LYS A 1 95 ? 38.439 9.032 -33.479 1.00 39.34 95 LYS A C 1
ATOM 778 O O . LYS A 1 95 ? 38.900 8.109 -34.140 1.00 39.34 95 LYS A O 1
ATOM 783 N N . ALA A 1 96 ? 38.533 10.326 -33.781 1.00 40.28 96 ALA A N 1
ATOM 784 C CA . ALA A 1 96 ? 39.416 10.969 -34.759 1.00 40.28 96 ALA A CA 1
ATOM 785 C C . ALA A 1 96 ? 39.002 10.977 -36.246 1.00 40.28 96 ALA A C 1
ATOM 787 O O . ALA A 1 96 ? 39.367 10.093 -37.007 1.00 40.28 96 ALA A O 1
ATOM 788 N N . SER A 1 97 ? 38.402 12.093 -36.684 1.00 37.44 97 SER A N 1
ATOM 789 C CA . SER A 1 97 ? 38.816 12.773 -37.927 1.00 37.44 97 SER A CA 1
ATOM 790 C C . SER A 1 97 ? 38.230 14.193 -38.022 1.00 37.44 97 SER A C 1
ATOM 792 O O . SER A 1 97 ? 37.198 14.404 -38.654 1.00 37.44 97 SER A O 1
ATOM 794 N N . LYS A 1 98 ? 38.884 15.187 -37.405 1.00 39.84 98 LYS A N 1
ATOM 795 C CA . LYS A 1 98 ? 38.944 16.560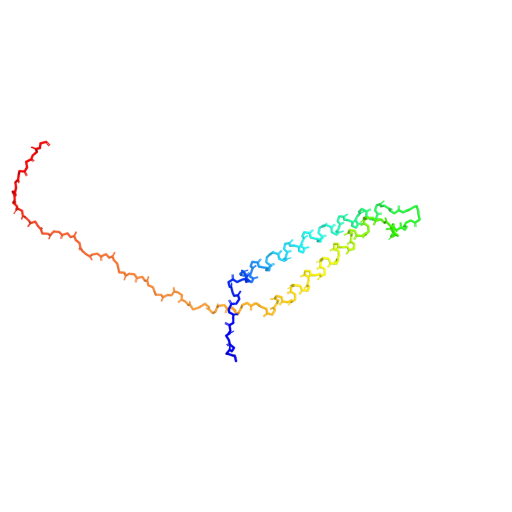 -37.951 1.00 39.84 98 LYS A CA 1
ATOM 796 C C . LYS A 1 98 ? 39.984 17.399 -37.204 1.00 39.84 98 LYS A C 1
ATOM 798 O O . LYS A 1 98 ? 39.676 18.145 -36.281 1.00 39.84 98 LYS A O 1
ATOM 803 N N . LYS A 1 99 ? 41.246 17.282 -37.621 1.00 36.75 99 LYS A N 1
ATOM 804 C CA . LYS A 1 99 ? 42.213 18.381 -37.504 1.00 36.75 99 LYS A CA 1
ATOM 805 C C . LYS A 1 99 ? 43.277 18.253 -38.598 1.00 36.75 99 LYS A C 1
ATOM 807 O O . LYS A 1 99 ? 43.825 17.172 -38.777 1.00 36.75 99 LYS A O 1
ATOM 812 N N . LYS A 1 100 ? 43.578 19.401 -39.224 1.00 31.28 100 LYS A N 1
ATOM 813 C CA . LYS A 1 100 ? 44.429 19.692 -40.404 1.00 31.28 100 LYS A CA 1
ATOM 814 C C . LYS A 1 100 ? 43.636 19.657 -41.727 1.00 31.28 100 LYS A C 1
ATOM 816 O O . LYS A 1 100 ? 42.974 18.674 -41.996 1.00 31.28 100 LYS A O 1
ATOM 821 N N . ALA A 1 101 ? 43.616 20.690 -42.570 1.00 33.94 101 ALA A N 1
ATOM 822 C CA . ALA A 1 101 ? 44.547 21.803 -42.733 1.00 33.94 101 ALA A CA 1
ATOM 823 C C . ALA A 1 101 ? 43.857 23.033 -43.355 1.00 33.94 101 ALA A C 1
ATOM 825 O O . ALA A 1 101 ? 43.147 22.907 -44.343 1.00 33.94 101 ALA A O 1
ATOM 826 N N . SER A 1 102 ? 44.143 24.231 -42.842 1.00 33.72 102 SER A N 1
ATOM 827 C CA . SER A 1 102 ? 44.045 25.462 -43.635 1.00 33.72 102 SER A CA 1
ATOM 828 C C . SER A 1 102 ? 44.987 26.518 -43.057 1.00 33.72 102 SER A C 1
ATOM 830 O O . SER A 1 102 ? 44.612 27.329 -42.211 1.00 33.72 102 SER A O 1
ATOM 832 N N . LYS A 1 103 ? 46.250 26.504 -43.496 1.00 35.97 103 LYS A N 1
ATOM 833 C CA . LYS A 1 103 ? 47.104 27.690 -43.412 1.00 35.97 103 LYS A CA 1
ATOM 834 C C . LYS A 1 103 ? 47.961 27.803 -44.673 1.00 35.97 103 LYS A C 1
ATOM 836 O O . LYS A 1 103 ? 48.767 26.927 -44.951 1.00 35.97 103 LYS A O 1
ATOM 841 N N . LYS A 1 104 ? 47.797 28.960 -45.324 1.00 33.28 104 LYS A N 1
ATOM 842 C CA . LYS A 1 104 ? 48.681 29.638 -46.287 1.00 33.28 104 LYS A CA 1
ATOM 843 C C . LYS A 1 104 ? 48.745 29.120 -47.735 1.00 33.28 104 LYS A C 1
ATOM 845 O O . LYS A 1 104 ? 49.539 28.250 -48.066 1.00 33.28 104 LYS A O 1
ATOM 850 N N . LYS A 1 105 ? 48.124 29.897 -48.631 1.00 33.09 105 LYS A N 1
ATOM 851 C CA . LYS A 1 105 ? 48.857 30.519 -49.746 1.00 33.09 105 LYS A CA 1
ATOM 852 C C . LYS A 1 105 ? 48.344 31.944 -49.979 1.00 33.09 105 LYS A C 1
ATOM 854 O O . LYS A 1 105 ? 47.153 32.172 -50.135 1.00 33.09 105 LYS A O 1
ATOM 859 N N . ALA A 1 106 ? 49.267 32.896 -49.904 1.00 34.22 106 ALA A N 1
ATOM 860 C CA . ALA A 1 106 ? 49.078 34.300 -50.235 1.00 34.22 106 ALA A CA 1
ATOM 861 C C . ALA A 1 106 ? 49.162 34.492 -51.761 1.00 34.22 106 ALA A C 1
ATOM 863 O O . ALA A 1 106 ? 49.994 33.843 -52.385 1.00 34.22 106 ALA A O 1
ATOM 864 N N . SER A 1 107 ? 48.381 35.403 -52.352 1.00 35.56 107 SER A N 1
ATOM 865 C CA . SER A 1 107 ? 48.855 36.737 -52.778 1.00 35.56 107 SER A CA 1
ATOM 866 C C . SER A 1 107 ? 47.893 37.417 -53.775 1.00 35.56 107 SER A C 1
ATOM 868 O O . SER A 1 107 ? 47.489 36.798 -54.750 1.00 35.56 107 SER A O 1
ATOM 870 N N . LYS A 1 108 ? 47.656 38.720 -53.540 1.00 34.69 108 LYS A N 1
ATOM 871 C CA . LYS A 1 108 ? 47.598 39.831 -54.520 1.00 34.69 108 LYS A CA 1
ATOM 872 C C . LYS A 1 108 ? 46.552 39.790 -55.658 1.00 34.69 108 LYS A C 1
ATOM 874 O O . LYS A 1 108 ? 46.773 39.134 -56.664 1.00 34.69 108 LYS A O 1
ATOM 879 N N . LYS A 1 109 ? 45.558 40.694 -55.603 1.00 36.22 109 LYS A N 1
ATOM 880 C CA . LYS A 1 109 ? 45.560 42.033 -56.257 1.00 36.22 109 LYS A CA 1
ATOM 881 C C . LYS A 1 109 ? 44.135 42.632 -56.353 1.00 36.22 109 LYS A C 1
ATOM 883 O O . LYS A 1 109 ? 43.261 41.982 -56.900 1.00 36.22 109 LYS A O 1
ATOM 888 N N . THR A 1 110 ? 44.009 43.893 -55.888 1.00 35.78 110 THR A N 1
ATOM 889 C CA . THR A 1 110 ? 43.212 45.042 -56.425 1.00 35.78 110 THR A CA 1
ATOM 890 C C . THR A 1 110 ? 41.692 44.899 -56.614 1.00 35.78 110 THR A C 1
ATOM 892 O O . THR A 1 110 ? 41.237 43.885 -57.100 1.00 35.78 110 THR A O 1
ATOM 895 N N . ALA A 1 111 ? 40.819 45.884 -56.392 1.00 36.12 111 ALA A N 1
ATOM 896 C CA . ALA A 1 111 ? 40.860 47.261 -55.892 1.00 36.12 111 ALA A CA 1
ATOM 897 C C . ALA A 1 111 ? 39.391 47.728 -55.703 1.00 36.12 111 ALA A C 1
ATOM 899 O O . ALA A 1 111 ? 38.496 47.104 -56.262 1.00 36.12 111 ALA A O 1
ATOM 900 N N . ALA A 1 112 ? 39.199 48.878 -55.034 1.00 38.69 112 ALA A N 1
ATOM 901 C CA . ALA A 1 112 ? 38.022 49.766 -55.120 1.00 38.69 112 ALA A CA 1
ATOM 902 C C . ALA A 1 112 ? 36.707 49.257 -54.472 1.00 38.69 112 ALA A C 1
ATOM 904 O O . ALA A 1 112 ? 36.349 48.101 -54.587 1.00 38.69 112 ALA A O 1
ATOM 905 N N . LYS A 1 113 ? 35.876 50.052 -53.793 1.00 36.41 113 LYS A N 1
ATOM 906 C CA . LYS A 1 113 ? 35.895 51.461 -53.381 1.00 36.41 113 LYS A CA 1
ATOM 907 C C . LYS A 1 113 ? 34.766 51.614 -52.353 1.00 36.41 113 LYS A C 1
ATOM 909 O O . LYS A 1 113 ? 33.680 51.076 -52.528 1.00 36.41 113 LYS A O 1
ATOM 914 N N . LYS A 1 114 ? 35.073 52.344 -51.289 1.00 37.16 114 LYS A N 1
ATOM 915 C CA . LYS A 1 114 ? 34.182 52.809 -50.226 1.00 37.16 114 LYS A CA 1
ATOM 916 C C . LYS A 1 114 ? 33.102 53.734 -50.812 1.00 37.16 114 LYS A C 1
ATOM 918 O O . LYS A 1 114 ? 33.439 54.596 -51.629 1.00 37.16 114 LYS A O 1
ATOM 923 N N . LYS A 1 115 ? 31.863 53.610 -50.349 1.00 36.31 115 LYS A N 1
ATOM 924 C CA . LYS A 1 115 ? 30.960 54.748 -50.176 1.00 36.31 115 LYS A CA 1
ATOM 925 C C . LYS A 1 115 ? 30.227 54.555 -48.861 1.00 36.31 115 LYS A C 1
ATOM 927 O O . LYS A 1 115 ? 29.788 53.410 -48.632 1.00 36.31 115 LYS A O 1
#